Protein AF-X1B3J0-F1 (afdb_monomer_lite)

Organism: NCBI:txid412755

Sequence (155 aa):
MSISTLKAADIKGKVILSPKGKPYTEGIVLLKSLEEEYFSETALDLEGNFIYSDLKPGKYIIKMDLYELTPFEKEIEIKDKTETLELNFTISLSLLDKTLIFITKASDFMWGYWMIALLLGTGILLTYLTRLIQVRRLILSLKMVLRGALGKDKS

Structure (mmCIF, N/CA/C/O backbone):
data_AF-X1B3J0-F1
#
_entry.id   AF-X1B3J0-F1
#
loop_
_atom_site.group_PDB
_atom_site.id
_atom_site.type_symbol
_atom_site.label_atom_id
_atom_site.label_alt_id
_atom_site.label_comp_id
_atom_site.label_asym_id
_atom_site.label_entity_id
_atom_site.label_seq_id
_atom_site.pdbx_PDB_ins_code
_atom_site.Cartn_x
_atom_site.Cartn_y
_atom_site.Cartn_z
_atom_site.occupancy
_atom_site.B_iso_or_equiv
_atom_site.auth_seq_id
_atom_site.auth_comp_id
_atom_site.auth_asym_id
_atom_site.auth_atom_id
_atom_site.pdbx_PDB_model_num
ATOM 1 N N . MET A 1 1 ? -34.766 -1.354 -8.459 1.00 32.12 1 MET A N 1
ATOM 2 C CA . MET A 1 1 ? -33.864 -2.492 -8.728 1.00 32.12 1 MET A CA 1
ATOM 3 C C . MET A 1 1 ? -33.058 -2.727 -7.470 1.00 32.12 1 MET A C 1
ATOM 5 O O . MET A 1 1 ? -32.530 -1.769 -6.928 1.00 32.12 1 MET A O 1
ATOM 9 N N . SER A 1 2 ? -33.127 -3.956 -6.965 1.00 44.25 2 SER A N 1
ATOM 10 C CA . SER A 1 2 ? -32.499 -4.446 -5.733 1.00 44.25 2 SER A CA 1
ATOM 11 C C . SER A 1 2 ? -31.008 -4.756 -5.950 1.00 44.25 2 SER A C 1
ATOM 13 O O . SER A 1 2 ? -30.565 -4.744 -7.096 1.00 44.25 2 SER A O 1
ATOM 15 N N . ILE A 1 3 ? -30.335 -5.149 -4.858 1.00 33.06 3 ILE A N 1
ATOM 16 C CA . ILE A 1 3 ? -28.937 -5.586 -4.648 1.00 33.06 3 ILE A CA 1
ATOM 17 C C . ILE A 1 3 ? -28.098 -4.437 -4.044 1.00 33.06 3 ILE A C 1
ATOM 19 O O . ILE A 1 3 ? -27.968 -3.391 -4.662 1.00 33.06 3 ILE A O 1
ATOM 23 N N . SER A 1 4 ? -27.558 -4.510 -2.824 1.00 34.75 4 SER A N 1
ATOM 24 C CA . SER A 1 4 ? -27.136 -5.677 -2.037 1.00 34.75 4 SER A CA 1
ATOM 25 C C . SER A 1 4 ? -27.271 -5.418 -0.531 1.00 34.75 4 SER A C 1
ATOM 27 O O . SER A 1 4 ? -26.737 -4.463 0.022 1.00 34.75 4 SER A O 1
ATOM 29 N N . THR A 1 5 ? -27.957 -6.335 0.145 1.00 42.09 5 THR A N 1
ATOM 30 C CA . THR A 1 5 ? -27.875 -6.564 1.589 1.00 42.09 5 THR A CA 1
ATOM 31 C C . THR A 1 5 ? -26.475 -7.069 1.947 1.00 42.09 5 THR A C 1
ATOM 33 O O . THR A 1 5 ? -26.193 -8.251 1.751 1.00 42.09 5 THR A O 1
ATOM 36 N N . LEU A 1 6 ? -25.606 -6.202 2.464 1.00 33.16 6 LEU A N 1
ATOM 37 C CA . LEU A 1 6 ? -24.291 -6.591 2.977 1.00 33.16 6 LEU A CA 1
ATOM 38 C C . LEU A 1 6 ? -24.405 -6.796 4.490 1.00 33.16 6 LEU A C 1
ATOM 40 O O . LEU A 1 6 ? -24.531 -5.850 5.261 1.00 33.16 6 LEU A O 1
ATOM 44 N N . LYS A 1 7 ? -24.449 -8.065 4.906 1.00 44.12 7 LYS A N 1
ATOM 45 C CA . LYS A 1 7 ? -24.214 -8.479 6.295 1.00 44.12 7 LYS A CA 1
ATOM 46 C C . LYS A 1 7 ? -22.763 -8.924 6.403 1.00 44.12 7 LYS A C 1
ATOM 48 O O . LYS A 1 7 ? -22.473 -10.122 6.367 1.00 44.12 7 LYS A O 1
ATOM 53 N N . ALA A 1 8 ? -21.885 -7.944 6.499 1.00 51.50 8 ALA A N 1
ATOM 54 C CA . ALA A 1 8 ? -20.492 -8.132 6.833 1.00 51.50 8 ALA A CA 1
ATOM 55 C C . ALA A 1 8 ? -20.072 -7.090 7.864 1.00 51.50 8 ALA A C 1
ATOM 57 O O . ALA A 1 8 ? -20.659 -6.012 7.937 1.00 51.50 8 ALA A O 1
ATOM 58 N N . ALA A 1 9 ? -19.074 -7.434 8.673 1.00 68.62 9 ALA A N 1
ATOM 59 C CA . ALA A 1 9 ? -18.471 -6.467 9.571 1.00 68.62 9 ALA A CA 1
ATOM 60 C C . ALA A 1 9 ? -17.517 -5.594 8.748 1.00 68.62 9 ALA A C 1
ATOM 62 O O . ALA A 1 9 ? -16.489 -6.078 8.276 1.00 68.62 9 ALA A O 1
ATOM 63 N N . ASP A 1 10 ? -17.866 -4.325 8.548 1.00 81.69 10 ASP A N 1
ATOM 64 C CA . ASP A 1 10 ? -16.937 -3.367 7.957 1.00 81.69 10 ASP A CA 1
ATOM 65 C C . ASP A 1 10 ? -15.973 -2.871 9.039 1.00 81.69 10 ASP A C 1
ATOM 67 O O . ASP A 1 10 ? -16.392 -2.507 10.141 1.00 81.69 10 ASP A O 1
ATOM 71 N N . ILE A 1 11 ? -14.685 -2.793 8.722 1.00 84.00 11 ILE A N 1
ATOM 72 C CA . ILE A 1 11 ? -13.727 -2.041 9.533 1.00 84.00 11 ILE A CA 1
ATOM 73 C C . ILE A 1 11 ? -13.524 -0.695 8.864 1.00 84.00 11 ILE A C 1
ATOM 75 O O . ILE A 1 11 ? -13.135 -0.621 7.700 1.00 84.00 11 ILE A O 1
ATOM 79 N N . LYS A 1 12 ? -13.736 0.373 9.623 1.00 87.56 12 LYS A N 1
ATOM 80 C CA . LYS A 1 12 ? -13.399 1.735 9.218 1.00 87.56 12 LYS A CA 1
ATOM 81 C C . LYS A 1 12 ? -12.399 2.287 10.201 1.00 87.56 12 LYS A C 1
ATOM 83 O O . LYS A 1 12 ? -12.468 2.002 11.390 1.00 87.56 12 LYS A O 1
ATOM 88 N N . GLY A 1 13 ? -11.468 3.091 9.736 1.00 87.00 13 GLY A N 1
ATOM 89 C CA . GLY A 1 13 ? -10.492 3.652 10.645 1.00 87.00 13 GLY A CA 1
ATOM 90 C C . GLY A 1 13 ? -9.752 4.825 10.069 1.00 87.00 13 GLY A C 1
ATOM 91 O O . GLY A 1 13 ? -9.828 5.088 8.872 1.00 87.00 13 GLY A O 1
ATOM 92 N N . LYS A 1 14 ? -9.040 5.528 10.946 1.00 89.69 14 LYS A N 1
ATOM 93 C CA . LYS A 1 14 ? -8.249 6.704 10.598 1.00 89.69 14 LYS A CA 1
ATOM 94 C C . LYS A 1 14 ? -6.852 6.604 11.182 1.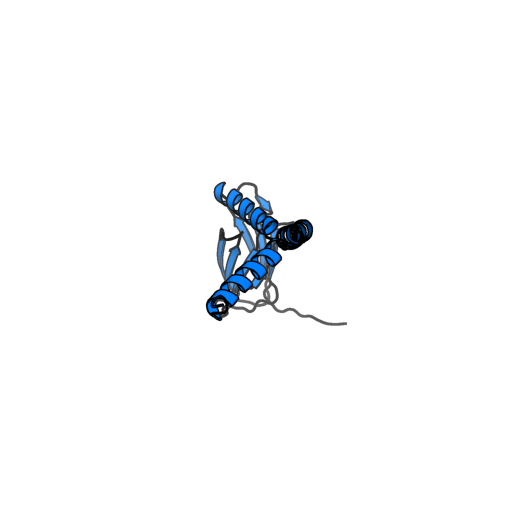00 89.69 14 LYS A C 1
ATOM 96 O O . LYS A 1 14 ? -6.685 6.310 12.366 1.00 89.69 14 LYS A O 1
ATOM 101 N N . VAL A 1 15 ? -5.849 6.900 10.365 1.00 90.31 15 VAL A N 1
ATOM 102 C CA . VAL A 1 15 ? -4.447 6.971 10.776 1.00 90.31 15 VAL A CA 1
ATOM 103 C C . VAL A 1 15 ? -4.056 8.426 10.998 1.00 90.31 15 VAL A C 1
ATOM 105 O O . VAL A 1 15 ? -4.221 9.292 10.136 1.00 90.31 15 VAL A O 1
ATOM 108 N N . ILE A 1 16 ? -3.527 8.701 12.186 1.00 90.81 16 ILE A N 1
ATOM 109 C CA . ILE A 1 16 ? -3.176 10.042 12.640 1.00 90.81 16 ILE A CA 1
ATOM 110 C C . ILE A 1 16 ? -1.716 10.060 13.096 1.00 90.81 16 ILE A C 1
ATOM 112 O O . ILE A 1 16 ? -1.240 9.149 13.768 1.00 90.81 16 ILE A O 1
ATOM 116 N N . LEU A 1 17 ? -0.994 11.126 12.766 1.00 88.62 17 LEU A N 1
ATOM 117 C CA . LEU A 1 17 ? 0.389 11.321 13.175 1.00 88.62 17 LEU A CA 1
ATOM 118 C C . LEU A 1 17 ? 0.488 12.056 14.523 1.00 88.62 17 LEU A C 1
ATOM 120 O O . LEU A 1 17 ? 0.080 13.216 14.656 1.00 88.62 17 LEU A O 1
ATOM 124 N N . SER A 1 18 ? 1.109 11.414 15.512 1.00 82.62 18 SER A N 1
ATOM 125 C CA . SER A 1 18 ? 1.500 12.038 16.781 1.00 82.62 18 SER A CA 1
ATOM 126 C C . SER A 1 18 ? 2.762 12.896 16.615 1.00 82.62 18 SER A C 1
ATOM 128 O O . SER A 1 18 ? 3.640 12.550 15.818 1.00 82.62 18 SER A O 1
ATOM 130 N N . PRO A 1 19 ? 2.900 14.027 17.337 1.00 78.00 19 PRO A N 1
ATOM 131 C CA . PRO A 1 19 ? 1.957 14.617 18.303 1.00 78.00 19 PRO A CA 1
ATOM 132 C C . PRO A 1 19 ? 0.957 15.603 17.681 1.00 78.00 19 PRO A C 1
ATOM 134 O O . PRO A 1 19 ? 0.137 16.183 18.381 1.00 78.00 19 PRO A O 1
ATOM 137 N N . LYS A 1 20 ? 1.038 15.855 16.370 1.00 73.56 20 LYS A N 1
ATOM 138 C CA . LYS A 1 20 ? 0.316 16.963 15.724 1.00 73.56 20 LYS A CA 1
ATOM 139 C C . LYS A 1 20 ? -1.144 16.649 15.385 1.00 73.56 20 LYS A C 1
ATOM 141 O O . LYS A 1 20 ? -1.825 17.541 14.888 1.00 73.56 20 LYS A O 1
ATOM 146 N N . GLY A 1 21 ? -1.601 15.413 15.593 1.00 81.00 21 GLY A N 1
ATOM 147 C CA . GLY A 1 21 ? -2.977 15.004 15.305 1.00 81.00 21 GLY A CA 1
ATOM 148 C C . GLY A 1 21 ? -3.342 15.099 13.819 1.00 81.00 21 GLY A C 1
ATOM 149 O O . GLY A 1 21 ? -4.519 15.151 13.478 1.00 81.00 21 GLY A O 1
ATOM 150 N N . LYS A 1 22 ? -2.347 15.180 12.926 1.00 86.50 22 LYS A N 1
ATOM 151 C CA . LYS A 1 22 ? -2.587 15.360 11.491 1.00 86.50 22 LYS A CA 1
ATOM 152 C C . LYS A 1 22 ? -2.932 14.018 10.847 1.00 86.50 22 LYS A C 1
ATOM 154 O O . LYS A 1 22 ? -2.247 13.048 11.169 1.00 86.50 22 LYS A O 1
ATOM 159 N N . PRO A 1 23 ? -3.909 13.964 9.927 1.00 87.44 23 PRO A N 1
ATOM 160 C CA . PRO A 1 23 ? -4.113 12.799 9.080 1.00 87.44 23 PRO A CA 1
ATOM 161 C C . PRO A 1 23 ? -2.815 12.351 8.422 1.00 87.44 23 PRO A C 1
ATOM 163 O O . PRO A 1 23 ? -2.032 13.188 7.961 1.00 87.44 23 PRO A O 1
ATOM 166 N N . TYR A 1 24 ? -2.586 11.045 8.403 1.00 88.00 24 TYR A N 1
ATOM 167 C CA . TYR A 1 24 ? -1.476 10.453 7.679 1.00 88.00 24 TYR A CA 1
ATOM 168 C C . TYR A 1 24 ? -2.010 9.731 6.449 1.00 88.00 24 TYR A C 1
ATOM 170 O O . TYR A 1 24 ? -2.973 8.987 6.564 1.00 88.00 24 TYR A O 1
ATOM 178 N N . THR A 1 25 ? -1.408 9.971 5.288 1.00 88.19 25 THR A N 1
ATOM 179 C CA . THR A 1 25 ? -1.958 9.564 3.982 1.00 88.19 25 THR A CA 1
ATOM 180 C C . THR A 1 25 ? -0.991 8.708 3.168 1.00 88.19 25 THR A C 1
ATOM 182 O O . THR A 1 25 ? -1.241 8.441 2.000 1.00 88.19 25 THR A O 1
ATOM 185 N N . GLU A 1 26 ? 0.158 8.346 3.734 1.00 87.19 26 GLU A N 1
ATOM 186 C CA . GLU A 1 26 ? 1.178 7.567 3.031 1.00 87.19 26 GLU A CA 1
ATOM 187 C C . GLU A 1 26 ? 1.152 6.112 3.518 1.00 87.19 26 GLU A C 1
ATOM 189 O O . GLU A 1 26 ? 0.816 5.835 4.670 1.00 87.19 26 GLU A O 1
ATOM 194 N N . GLY A 1 27 ? 1.543 5.190 2.640 1.00 86.31 27 GLY A N 1
ATOM 195 C CA . GLY A 1 27 ? 1.617 3.760 2.935 1.00 86.31 27 GLY A CA 1
ATOM 196 C C . GLY A 1 27 ? 0.295 3.014 2.789 1.00 86.31 27 GLY A C 1
ATOM 197 O O . GLY A 1 27 ? -0.685 3.522 2.239 1.00 86.31 27 GLY A O 1
ATOM 198 N N . ILE A 1 28 ? 0.305 1.773 3.266 1.00 90.94 28 ILE A N 1
ATOM 199 C CA . ILE A 1 28 ? -0.790 0.818 3.122 1.00 90.94 28 ILE A CA 1
ATOM 200 C C . ILE A 1 28 ? -1.133 0.218 4.481 1.00 90.94 28 ILE A C 1
ATOM 202 O O . ILE A 1 28 ? -0.273 -0.033 5.326 1.00 90.94 28 ILE A O 1
ATOM 206 N N . VAL A 1 29 ? -2.417 -0.012 4.708 1.00 91.38 29 VAL A N 1
ATOM 207 C CA . VAL A 1 29 ? -2.880 -0.826 5.826 1.00 91.38 29 VAL A CA 1
ATOM 208 C C . VAL A 1 29 ? -3.026 -2.242 5.298 1.00 91.38 29 VAL A C 1
ATOM 210 O O . VAL A 1 29 ? -3.580 -2.445 4.222 1.00 91.38 29 VAL A O 1
ATOM 213 N N . LEU A 1 30 ? -2.539 -3.213 6.058 1.00 92.31 30 LEU A N 1
ATOM 214 C CA . LEU A 1 30 ? -2.565 -4.630 5.735 1.00 92.31 30 LEU A CA 1
ATOM 215 C C . LEU A 1 30 ? -3.413 -5.357 6.775 1.00 92.31 30 LEU A C 1
ATOM 217 O O . LEU A 1 30 ? -3.216 -5.190 7.980 1.00 92.31 30 LEU A O 1
ATOM 221 N N . LEU A 1 31 ? -4.336 -6.188 6.312 1.00 91.31 31 LEU A N 1
ATOM 222 C CA . LEU A 1 31 ? -5.209 -7.001 7.145 1.00 91.31 31 LEU A CA 1
ATOM 223 C C . LEU A 1 31 ? -5.036 -8.470 6.772 1.00 91.31 31 LEU A C 1
ATOM 225 O O . LEU A 1 31 ? -5.208 -8.844 5.616 1.00 91.31 31 LEU A O 1
ATOM 229 N N . LYS A 1 32 ? -4.731 -9.318 7.749 1.00 91.44 32 LYS A N 1
ATOM 230 C CA . LYS A 1 32 ? -4.624 -10.767 7.559 1.00 91.44 32 LYS A CA 1
ATOM 231 C C . LYS A 1 32 ? -5.549 -11.497 8.510 1.00 91.44 32 LYS A C 1
ATOM 233 O O . LYS A 1 32 ? -5.511 -11.248 9.710 1.00 91.44 32 LYS A O 1
ATOM 238 N N . SER A 1 33 ? -6.360 -12.407 7.979 1.00 88.56 33 SER A N 1
ATOM 239 C CA . SER A 1 33 ? -7.078 -13.376 8.810 1.00 88.56 33 SER A CA 1
ATOM 240 C C . SER A 1 33 ? -6.081 -14.378 9.388 1.00 88.56 33 SER A C 1
ATOM 242 O O . SER A 1 33 ? -5.179 -14.816 8.683 1.00 88.56 33 SER A O 1
ATOM 244 N N . LEU A 1 34 ? -6.245 -14.783 10.646 1.00 84.38 34 LEU A N 1
ATOM 245 C CA . LEU A 1 34 ? -5.425 -15.846 11.244 1.00 84.38 34 LEU A CA 1
ATOM 246 C C . LEU A 1 34 ? -5.624 -17.211 10.566 1.00 84.38 34 LEU A C 1
ATOM 248 O O . LEU A 1 34 ? -4.772 -18.085 10.690 1.00 84.38 34 LEU A O 1
ATOM 252 N N . GLU A 1 35 ? -6.733 -17.384 9.848 1.00 80.81 35 GLU A N 1
ATOM 253 C CA . GLU A 1 35 ? -7.055 -18.605 9.104 1.00 80.81 35 GLU A CA 1
ATOM 254 C C . GLU A 1 35 ? -6.531 -18.586 7.658 1.00 80.81 35 GLU A C 1
ATOM 256 O O . GLU A 1 35 ? -6.418 -19.640 7.036 1.00 80.81 35 GLU A O 1
ATOM 261 N N . GLU A 1 36 ? -6.212 -17.408 7.113 1.00 80.38 36 GLU A N 1
ATOM 262 C CA . GLU A 1 36 ? -5.767 -17.242 5.726 1.00 80.38 36 GLU A CA 1
ATOM 263 C C . GLU A 1 36 ? -4.280 -16.878 5.663 1.00 80.38 36 GLU A C 1
ATOM 265 O O . GLU A 1 36 ? -3.707 -16.287 6.578 1.00 80.38 36 GLU A O 1
ATOM 270 N N . GLU A 1 37 ? -3.618 -17.225 4.561 1.00 80.31 37 GLU A N 1
ATOM 271 C CA . GLU A 1 37 ? -2.189 -16.938 4.411 1.00 80.31 37 GLU A CA 1
ATOM 272 C C . GLU A 1 37 ? -1.924 -15.507 3.915 1.00 80.31 37 GLU A C 1
ATOM 274 O O . GLU A 1 37 ? -0.918 -14.899 4.300 1.00 80.31 37 GLU A O 1
ATOM 279 N N . TYR A 1 38 ? -2.855 -14.954 3.130 1.00 82.56 38 TYR A N 1
ATOM 280 C CA . TYR A 1 38 ? -2.704 -13.700 2.393 1.00 82.56 38 TYR A CA 1
ATOM 281 C C . TYR A 1 38 ? -3.105 -12.460 3.201 1.00 82.56 38 TYR A C 1
ATOM 283 O O . TYR A 1 38 ? -4.014 -12.491 4.031 1.00 82.56 38 TYR A O 1
ATOM 291 N N . PHE A 1 39 ? -2.426 -11.347 2.916 1.00 84.69 39 PHE A N 1
ATOM 292 C CA . PHE A 1 39 ? -2.811 -10.025 3.398 1.00 84.69 39 PHE A CA 1
ATOM 293 C C . PHE A 1 39 ? -3.741 -9.367 2.376 1.00 84.69 39 PHE A C 1
ATOM 295 O O . PHE A 1 39 ? -3.458 -9.354 1.181 1.00 84.69 39 PHE A O 1
ATOM 302 N N . SER A 1 40 ? -4.846 -8.814 2.861 1.00 87.38 40 SER A N 1
ATOM 303 C CA . SER A 1 40 ? -5.620 -7.812 2.138 1.00 87.38 40 SER A CA 1
ATOM 304 C C . SER A 1 40 ? -4.971 -6.455 2.363 1.00 87.38 40 SER A C 1
ATOM 306 O O . SER A 1 40 ? -4.645 -6.116 3.500 1.00 87.38 40 SER A O 1
ATOM 308 N N . GLU A 1 41 ? -4.788 -5.687 1.298 1.00 91.12 41 GLU A N 1
ATOM 309 C CA . GLU A 1 41 ? -4.133 -4.382 1.353 1.00 91.12 41 GLU A CA 1
ATOM 310 C C . GLU A 1 41 ? -5.140 -3.286 1.019 1.00 91.12 41 GLU A C 1
ATOM 312 O O . GLU A 1 41 ? -5.942 -3.425 0.095 1.00 91.12 41 GLU A O 1
ATOM 317 N N . THR A 1 42 ? -5.084 -2.177 1.750 1.00 90.81 42 THR A N 1
ATOM 318 C CA . THR A 1 42 ? -5.829 -0.965 1.410 1.00 90.81 42 THR A CA 1
ATOM 319 C C . THR A 1 42 ? -4.937 0.256 1.553 1.00 90.81 42 THR A C 1
ATOM 321 O O . THR A 1 42 ? -4.221 0.418 2.544 1.00 90.81 42 THR A O 1
ATOM 324 N N . ALA A 1 43 ? -5.003 1.145 0.566 1.00 88.94 43 ALA A N 1
ATOM 325 C CA . ALA A 1 43 ? -4.388 2.460 0.660 1.00 88.94 43 ALA A CA 1
ATOM 326 C C . ALA A 1 43 ? -5.229 3.381 1.554 1.00 88.94 43 ALA A C 1
ATOM 328 O O . ALA A 1 43 ? -6.432 3.170 1.738 1.00 88.94 43 ALA A O 1
ATOM 329 N N . LEU A 1 44 ? -4.576 4.407 2.093 1.00 91.00 44 LEU A N 1
ATOM 330 C CA . LEU A 1 44 ? -5.232 5.479 2.831 1.00 91.00 44 LEU A CA 1
ATOM 331 C C . LEU A 1 44 ? -5.772 6.540 1.870 1.00 91.00 44 LEU A C 1
ATOM 333 O O . LEU A 1 44 ? -5.153 6.844 0.848 1.00 91.00 44 LEU A O 1
ATOM 337 N N . ASP A 1 45 ? -6.918 7.122 2.211 1.00 90.00 45 ASP A N 1
ATOM 338 C CA . ASP A 1 45 ? -7.458 8.269 1.485 1.00 90.00 45 ASP A CA 1
ATOM 339 C C . ASP A 1 45 ? -6.730 9.586 1.848 1.00 90.00 45 ASP A C 1
ATOM 341 O O . ASP A 1 45 ? -5.809 9.630 2.670 1.00 90.00 45 ASP A O 1
ATOM 345 N N . LEU A 1 46 ? -7.156 10.697 1.235 1.00 87.69 46 LEU A N 1
ATOM 346 C CA . LEU A 1 46 ? -6.598 12.039 1.475 1.00 87.69 46 LEU A CA 1
ATOM 347 C C . LEU A 1 46 ? -6.794 12.544 2.915 1.00 87.69 46 LEU A C 1
ATOM 349 O O . LEU A 1 46 ? -6.133 13.489 3.345 1.00 87.69 46 LEU A O 1
ATOM 353 N N . GLU A 1 47 ? -7.706 11.930 3.656 1.00 86.94 47 GLU A N 1
ATOM 354 C CA . GLU A 1 47 ? -8.015 12.227 5.046 1.00 86.94 47 GLU A CA 1
ATOM 355 C C . GLU A 1 47 ? -7.423 11.183 6.006 1.00 86.94 47 GLU A C 1
ATOM 357 O O . GLU A 1 47 ? -7.687 11.245 7.212 1.00 86.94 47 GLU A O 1
ATOM 362 N N . GLY A 1 48 ? -6.605 10.256 5.500 1.00 87.00 48 GLY A N 1
ATOM 363 C CA . GLY A 1 48 ? -5.974 9.187 6.263 1.00 87.00 48 GLY A CA 1
ATOM 364 C C . GLY A 1 48 ? -6.939 8.106 6.737 1.00 87.00 48 GLY A C 1
ATOM 365 O O . GLY A 1 48 ? -6.643 7.429 7.721 1.00 87.00 48 GLY A O 1
ATOM 366 N N . ASN A 1 49 ? -8.101 7.966 6.104 1.00 91.00 49 ASN A N 1
ATOM 367 C CA . ASN A 1 49 ? -9.055 6.915 6.420 1.00 91.00 49 ASN A CA 1
ATOM 368 C C . ASN A 1 49 ? -8.796 5.659 5.570 1.00 91.00 49 ASN A C 1
ATOM 370 O O . ASN A 1 49 ? -8.322 5.738 4.436 1.00 91.00 49 ASN A O 1
ATOM 374 N N . PHE A 1 50 ? -9.137 4.498 6.125 1.00 90.31 50 PHE A N 1
ATOM 375 C CA . PHE A 1 50 ? -9.130 3.205 5.442 1.00 90.31 50 PHE A CA 1
ATOM 376 C C . PHE A 1 50 ? -10.436 2.456 5.708 1.00 90.31 50 PHE A C 1
ATOM 378 O O . PHE A 1 50 ? -11.078 2.651 6.746 1.00 90.31 50 PHE A O 1
ATOM 385 N N . ILE A 1 51 ? -10.826 1.595 4.766 1.00 89.06 51 ILE A N 1
ATOM 386 C CA . ILE A 1 51 ? -12.057 0.810 4.853 1.00 89.06 51 ILE A CA 1
ATOM 387 C C . ILE A 1 51 ? -11.775 -0.616 4.385 1.00 89.06 51 ILE A C 1
ATOM 389 O O . ILE A 1 51 ? -11.262 -0.823 3.289 1.00 89.06 51 ILE A O 1
ATOM 393 N N . TYR A 1 52 ? -12.163 -1.587 5.205 1.00 88.31 52 TYR A N 1
ATOM 394 C CA . TYR A 1 52 ? -12.316 -2.978 4.807 1.00 88.31 52 TYR A CA 1
ATOM 395 C C . TYR A 1 52 ? -13.786 -3.350 4.880 1.00 88.31 52 TYR A C 1
ATOM 397 O O . TYR A 1 52 ? -14.425 -3.129 5.908 1.00 88.31 52 TYR A O 1
ATOM 405 N N . SER A 1 53 ? -14.293 -3.943 3.809 1.00 85.25 53 SER A N 1
ATOM 406 C CA . SER A 1 53 ? -15.669 -4.421 3.724 1.00 85.25 53 SER A CA 1
ATOM 407 C C . SER A 1 53 ? -15.708 -5.921 3.503 1.00 85.25 53 SER A C 1
ATOM 409 O O . SER A 1 53 ? -14.708 -6.533 3.130 1.00 85.25 53 SER A O 1
ATOM 411 N N . ASP A 1 54 ? -16.873 -6.514 3.742 1.00 82.31 54 ASP A N 1
ATOM 412 C CA . ASP A 1 54 ? -17.113 -7.931 3.463 1.00 82.31 54 ASP A CA 1
ATOM 413 C C . ASP A 1 54 ? -16.259 -8.913 4.283 1.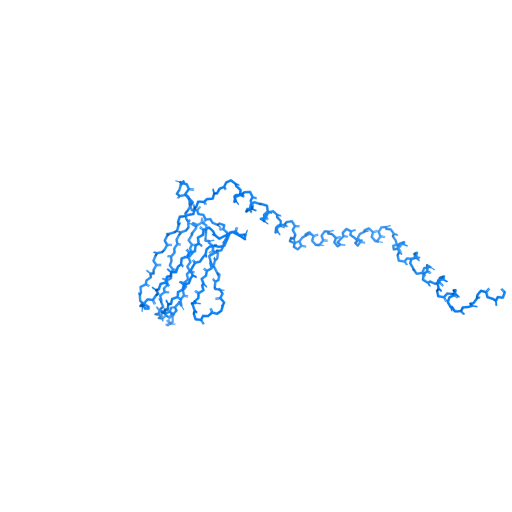00 82.31 54 ASP A C 1
ATOM 415 O O . ASP A 1 54 ? -16.032 -10.058 3.884 1.00 82.31 54 ASP A O 1
ATOM 419 N N . LEU A 1 55 ? -15.846 -8.501 5.490 1.00 83.94 55 LEU A N 1
ATOM 420 C CA . LEU A 1 55 ? -15.081 -9.355 6.395 1.00 83.94 55 LEU A CA 1
ATOM 421 C C . LEU A 1 55 ? -15.965 -10.405 7.074 1.00 83.94 55 LEU A C 1
ATOM 423 O O . LEU A 1 55 ? -17.078 -10.144 7.553 1.00 83.94 55 LEU A O 1
ATOM 427 N N . LYS A 1 56 ? -15.429 -11.623 7.148 1.00 84.25 56 LYS A N 1
ATOM 428 C CA . LYS A 1 56 ? -16.020 -12.717 7.917 1.00 84.25 56 LYS A CA 1
ATOM 429 C C . LYS A 1 56 ? -15.692 -12.520 9.408 1.00 84.25 56 LYS A C 1
ATOM 431 O O . LYS A 1 56 ? -14.671 -11.936 9.742 1.00 84.25 56 LYS A O 1
ATOM 436 N N . PRO A 1 57 ? -16.533 -13.000 10.333 1.00 83.94 57 PRO A N 1
ATOM 437 C CA . PRO A 1 57 ? -16.164 -13.101 11.737 1.00 83.94 57 PRO A CA 1
ATOM 438 C C . PRO A 1 57 ? -14.963 -14.019 11.892 1.00 83.94 57 PRO A C 1
ATOM 440 O O . PRO A 1 57 ? -14.880 -15.047 11.221 1.00 83.94 57 PRO A O 1
ATOM 443 N N . GLY A 1 58 ? -14.058 -13.644 12.779 1.00 83.88 58 GLY A N 1
ATOM 444 C CA . GLY A 1 58 ? -12.782 -14.312 12.951 1.00 83.88 58 GLY A CA 1
ATOM 445 C C . GLY A 1 58 ? -11.768 -13.400 13.619 1.00 83.88 58 GLY A C 1
ATOM 446 O O . GLY A 1 58 ? -12.052 -12.247 13.955 1.00 83.88 58 GLY A O 1
ATOM 447 N N . LYS A 1 59 ? -10.566 -13.928 13.824 1.00 87.19 59 LYS A N 1
ATOM 448 C CA . LYS A 1 59 ? -9.446 -13.160 14.361 1.00 87.19 59 LYS A CA 1
ATOM 449 C C . LYS A 1 59 ? -8.567 -12.677 13.218 1.00 87.19 59 LYS A C 1
ATOM 451 O O . LYS A 1 59 ? -8.214 -13.449 12.330 1.00 87.19 59 LYS A O 1
ATOM 456 N N . TYR A 1 60 ? -8.198 -11.410 13.273 1.00 88.50 60 TYR A N 1
ATOM 457 C CA . TYR A 1 60 ? -7.413 -10.734 12.259 1.00 88.50 60 TYR A CA 1
ATOM 458 C C . TYR A 1 60 ? -6.223 -10.026 12.891 1.00 88.50 60 TYR A C 1
ATOM 460 O O . TYR A 1 60 ? -6.283 -9.565 14.027 1.00 88.50 60 TYR A O 1
ATOM 468 N N . ILE A 1 61 ? -5.156 -9.892 12.119 1.00 90.00 61 ILE A N 1
ATOM 469 C CA . ILE A 1 61 ? -4.009 -9.049 12.425 1.00 90.00 61 ILE A CA 1
ATOM 470 C C . ILE A 1 61 ? -4.071 -7.867 11.470 1.00 90.00 61 ILE A C 1
ATOM 472 O O . ILE A 1 61 ? -4.034 -8.046 10.251 1.00 90.00 61 ILE A O 1
ATOM 476 N N . ILE A 1 62 ? -4.190 -6.665 12.025 1.00 90.00 62 ILE A N 1
ATOM 477 C CA . ILE A 1 62 ? -4.089 -5.417 11.279 1.00 90.00 62 ILE A CA 1
ATOM 478 C C . ILE A 1 62 ? -2.717 -4.809 11.539 1.00 90.00 62 ILE A C 1
ATOM 480 O O . ILE A 1 62 ? -2.308 -4.626 12.685 1.00 90.00 62 ILE A O 1
ATOM 484 N N . LYS A 1 63 ? -1.996 -4.494 10.470 1.00 91.88 63 LYS A N 1
ATOM 485 C CA . LYS A 1 63 ? -0.696 -3.834 10.537 1.00 91.88 63 LYS A CA 1
ATOM 486 C C . LYS A 1 63 ? -0.638 -2.708 9.524 1.00 91.88 63 LYS A C 1
ATOM 488 O O . LYS A 1 63 ? -1.319 -2.747 8.504 1.00 91.88 63 LYS A O 1
ATOM 493 N N . MET A 1 64 ? 0.163 -1.698 9.808 1.00 90.00 64 MET A N 1
ATOM 494 C CA . MET A 1 64 ? 0.457 -0.658 8.836 1.00 90.00 64 MET A CA 1
ATOM 495 C C . MET A 1 64 ? 1.830 -0.912 8.235 1.00 90.00 64 MET A C 1
ATOM 497 O O . MET A 1 64 ? 2.763 -1.178 8.983 1.00 90.00 64 MET A O 1
ATOM 501 N N . ASP A 1 65 ? 1.942 -0.813 6.917 1.00 90.12 65 ASP A N 1
ATOM 502 C CA . ASP A 1 65 ? 3.212 -0.839 6.204 1.00 90.12 65 ASP A CA 1
ATOM 503 C C . ASP A 1 65 ? 3.488 0.538 5.585 1.00 90.12 65 ASP A C 1
ATOM 505 O O . ASP A 1 65 ? 2.677 1.118 4.857 1.00 90.12 65 ASP A O 1
ATOM 509 N N . LEU A 1 66 ? 4.644 1.083 5.950 1.00 88.81 66 LEU A N 1
ATOM 510 C CA . LEU A 1 66 ? 5.160 2.391 5.580 1.00 88.81 66 LEU A CA 1
ATOM 511 C C . LEU A 1 66 ? 6.502 2.237 4.869 1.00 88.81 66 LEU A C 1
ATOM 513 O O . LEU A 1 66 ? 7.516 2.730 5.361 1.00 88.81 66 LEU A O 1
ATOM 517 N N . TYR A 1 67 ? 6.504 1.583 3.709 1.00 85.06 67 TYR A N 1
ATOM 518 C CA . TYR A 1 67 ? 7.717 1.345 2.926 1.00 85.06 67 TYR A CA 1
ATOM 519 C C . TYR A 1 67 ? 8.782 0.597 3.745 1.00 85.06 67 TYR A C 1
ATOM 521 O O . TYR A 1 67 ? 9.825 1.161 4.070 1.00 85.06 67 TYR A O 1
ATOM 529 N N . GLU A 1 68 ? 8.500 -0.663 4.087 1.00 83.31 68 GLU A N 1
ATOM 530 C CA . GLU A 1 68 ? 9.372 -1.547 4.887 1.00 83.31 68 GLU A CA 1
ATOM 531 C C . GLU A 1 68 ? 9.394 -1.231 6.393 1.00 83.31 68 GLU A C 1
ATOM 533 O O . GLU A 1 68 ? 10.129 -1.857 7.161 1.00 83.31 68 GLU A O 1
ATOM 538 N N . LEU A 1 69 ? 8.554 -0.298 6.846 1.00 86.44 69 LEU A N 1
ATOM 539 C CA . LEU A 1 69 ? 8.372 0.022 8.259 1.00 86.44 69 LEU A CA 1
ATOM 540 C C . LEU A 1 69 ? 6.987 -0.396 8.742 1.00 86.44 69 LEU A C 1
ATOM 542 O O . LEU A 1 69 ? 5.977 -0.018 8.155 1.00 86.44 69 LEU A O 1
ATOM 546 N N . THR A 1 70 ? 6.937 -1.085 9.881 1.00 87.94 70 THR A N 1
ATOM 547 C CA . THR A 1 70 ? 5.686 -1.485 10.539 1.00 87.94 70 THR A CA 1
ATOM 548 C C . THR A 1 70 ? 5.486 -0.720 11.850 1.00 87.94 70 THR A C 1
ATOM 550 O O . THR A 1 70 ? 5.734 -1.263 12.928 1.00 87.94 70 THR A O 1
ATOM 553 N N . PRO A 1 71 ? 5.060 0.559 11.810 1.00 84.94 71 PRO A N 1
ATOM 554 C CA . PRO A 1 71 ? 4.913 1.385 13.015 1.00 84.94 71 PRO A CA 1
ATOM 555 C C . PRO A 1 71 ? 3.783 0.914 13.939 1.00 84.94 71 PRO A C 1
ATOM 557 O O . PRO A 1 71 ? 3.679 1.379 15.074 1.00 84.94 71 PRO A O 1
ATOM 560 N N . PHE A 1 72 ? 2.890 0.061 13.436 1.00 86.19 72 PHE A N 1
ATOM 561 C CA . PHE A 1 72 ? 1.706 -0.387 14.143 1.00 86.19 72 PHE A CA 1
ATOM 562 C C . PHE A 1 72 ? 1.317 -1.797 13.703 1.00 86.19 72 PHE A C 1
ATOM 564 O O . PHE A 1 72 ? 1.215 -2.070 12.507 1.00 86.19 72 PHE A O 1
ATOM 571 N N . GLU A 1 73 ? 1.040 -2.652 14.682 1.00 89.44 73 GLU A N 1
ATOM 572 C CA . GLU A 1 73 ? 0.489 -3.991 14.508 1.00 89.44 73 GLU A CA 1
ATOM 573 C C . GLU A 1 73 ? -0.427 -4.305 15.693 1.00 89.44 73 GLU A C 1
ATOM 575 O O . GLU A 1 73 ? -0.098 -4.005 16.845 1.00 89.44 73 GLU A O 1
ATOM 580 N N . LYS A 1 74 ? -1.606 -4.862 15.416 1.00 86.38 74 LYS A N 1
ATOM 581 C CA . LYS A 1 74 ? -2.591 -5.211 16.436 1.00 86.38 74 LYS A CA 1
ATOM 582 C C . LYS A 1 74 ? -3.455 -6.384 15.996 1.00 86.38 74 LYS A C 1
ATOM 584 O O . LYS A 1 74 ? -3.927 -6.434 14.864 1.00 86.38 74 LYS A O 1
ATOM 589 N N . GLU A 1 75 ? -3.739 -7.279 16.932 1.00 86.62 75 GLU A N 1
ATOM 590 C CA . GLU A 1 75 ? -4.752 -8.316 16.752 1.00 86.62 75 GLU A CA 1
ATOM 591 C C . GLU A 1 75 ? -6.147 -7.774 17.088 1.00 86.62 75 GLU A C 1
ATOM 593 O O . GLU A 1 75 ? -6.353 -7.089 18.096 1.00 86.62 75 GLU A O 1
ATOM 598 N N . ILE A 1 76 ? -7.116 -8.082 16.234 1.00 84.38 76 ILE A N 1
ATOM 599 C CA . ILE A 1 76 ? -8.525 -7.729 16.386 1.00 84.38 76 ILE A CA 1
ATOM 600 C C . ILE A 1 76 ? -9.376 -8.984 16.210 1.00 84.38 76 ILE A C 1
ATOM 602 O O . ILE A 1 76 ? -9.069 -9.862 15.410 1.00 84.38 76 ILE A O 1
ATOM 606 N N . GLU A 1 77 ? -10.465 -9.082 16.960 1.00 81.56 77 GLU A N 1
ATOM 607 C CA . GLU A 1 77 ? -11.399 -10.202 16.870 1.00 81.56 77 GLU A CA 1
ATOM 608 C C . GLU A 1 77 ? -12.773 -9.666 16.479 1.00 81.56 77 GLU A C 1
ATOM 610 O O . GLU A 1 77 ? -13.355 -8.843 17.186 1.00 81.56 77 GLU A O 1
ATOM 615 N N . ILE A 1 78 ? -13.284 -10.132 15.343 1.00 79.31 78 ILE A N 1
ATOM 616 C CA . ILE A 1 78 ? -14.602 -9.788 14.822 1.00 79.31 78 ILE A CA 1
ATOM 617 C C . ILE A 1 78 ? -15.565 -10.893 15.251 1.00 79.31 78 ILE A C 1
ATOM 619 O O . ILE A 1 78 ? -15.487 -12.012 14.743 1.00 79.31 78 ILE A O 1
ATOM 623 N N . LYS A 1 79 ? -16.461 -10.589 16.196 1.00 70.50 79 LYS A N 1
ATOM 624 C CA . LYS A 1 79 ? -17.408 -11.568 16.760 1.00 70.50 79 LYS A CA 1
ATOM 625 C C . LYS A 1 79 ? -18.763 -11.583 16.046 1.00 70.50 79 LYS A C 1
ATOM 627 O O . LYS A 1 79 ? -19.289 -12.667 15.819 1.00 70.50 79 LYS A O 1
ATOM 632 N N . ASP A 1 80 ? -19.273 -10.426 15.610 1.00 64.69 80 ASP A N 1
ATOM 633 C CA . ASP A 1 80 ? -20.613 -10.293 15.017 1.00 64.69 80 ASP A CA 1
ATOM 634 C C . ASP A 1 80 ? -20.614 -9.530 13.677 1.00 64.69 80 ASP A C 1
ATOM 636 O O . ASP A 1 80 ? -19.949 -8.512 13.514 1.00 64.69 80 ASP A O 1
ATOM 640 N N . LYS A 1 81 ? -21.392 -10.026 12.698 1.00 62.22 81 LYS A N 1
ATOM 641 C CA . LYS A 1 81 ? -21.441 -9.560 11.285 1.00 62.22 81 LYS A CA 1
ATOM 642 C C . LYS A 1 81 ? -22.225 -8.257 11.049 1.00 62.22 81 LYS A C 1
ATOM 644 O O . LYS A 1 81 ? -22.562 -7.963 9.903 1.00 62.22 81 LYS A O 1
ATOM 649 N N . THR A 1 82 ? -22.622 -7.548 12.101 1.00 57.75 82 THR A N 1
ATOM 650 C CA . THR A 1 82 ? -23.619 -6.463 12.014 1.00 57.75 82 THR A CA 1
ATOM 651 C C . THR A 1 82 ? -23.120 -5.094 12.445 1.00 57.75 82 THR A C 1
ATOM 653 O O . THR A 1 82 ? -23.807 -4.116 12.167 1.00 57.75 82 THR A O 1
ATOM 656 N N . GLU A 1 83 ? -21.953 -4.996 13.081 1.00 65.94 83 GLU A N 1
ATOM 657 C CA . GLU A 1 83 ? -21.426 -3.719 13.565 1.00 65.94 83 GLU A CA 1
ATOM 658 C C . GLU A 1 83 ? -20.179 -3.302 12.789 1.00 65.94 83 GLU A C 1
ATOM 660 O O . GLU A 1 83 ? -19.298 -4.115 12.504 1.00 65.94 83 GLU A O 1
ATOM 665 N N . THR A 1 84 ? -20.118 -2.015 12.443 1.00 67.88 84 THR A N 1
ATOM 666 C CA . THR A 1 84 ? -18.927 -1.406 11.857 1.00 67.88 84 THR A CA 1
ATOM 667 C C . THR A 1 84 ? -17.924 -1.115 12.967 1.00 67.88 84 THR A C 1
ATOM 669 O O . THR A 1 84 ? -18.230 -0.352 13.885 1.00 67.88 84 THR A O 1
ATOM 672 N N . LEU A 1 85 ? -16.729 -1.693 12.892 1.00 77.44 85 LEU A N 1
ATOM 673 C CA . LEU A 1 85 ? -15.665 -1.441 13.862 1.00 77.44 85 LEU A CA 1
ATOM 674 C C . LEU A 1 85 ? -14.886 -0.187 13.467 1.00 77.44 85 LEU A C 1
ATOM 676 O O . LEU A 1 85 ? -14.219 -0.174 12.433 1.00 77.44 85 LEU A O 1
ATOM 680 N N . GLU A 1 86 ? -14.949 0.849 14.307 1.00 79.00 86 GLU A N 1
ATOM 681 C CA . GLU A 1 86 ? -14.151 2.067 14.153 1.00 79.00 86 GLU A CA 1
ATOM 682 C C . GLU A 1 86 ? -12.786 1.925 14.848 1.00 79.00 86 GLU A C 1
ATOM 684 O O . GLU A 1 86 ? -12.697 1.788 16.070 1.00 79.00 86 GLU A O 1
ATOM 689 N N . LEU A 1 87 ? -11.701 1.959 14.071 1.00 82.00 87 LEU A N 1
ATOM 690 C CA . LEU A 1 87 ? -10.328 1.777 14.539 1.00 82.00 87 LEU A CA 1
ATOM 691 C C . LEU A 1 87 ? -9.459 2.988 14.189 1.00 82.00 87 LEU A C 1
ATOM 693 O O . LEU A 1 87 ? -8.957 3.123 13.077 1.00 82.00 87 LEU A O 1
ATOM 697 N N . ASN A 1 88 ? -9.226 3.859 15.167 1.00 84.19 88 ASN A N 1
ATOM 698 C CA . ASN A 1 88 ? -8.326 4.996 14.995 1.00 84.19 88 ASN A CA 1
ATOM 699 C C . ASN A 1 88 ? -6.933 4.661 15.533 1.00 84.19 88 ASN A C 1
ATOM 701 O O . ASN A 1 88 ? -6.783 4.262 16.690 1.00 84.19 88 ASN A O 1
ATOM 705 N N . PHE A 1 89 ? -5.911 4.852 14.701 1.00 83.50 89 PHE A N 1
ATOM 706 C CA . PHE A 1 89 ? -4.521 4.573 15.042 1.00 83.50 89 PHE A CA 1
ATOM 707 C C . PHE A 1 89 ? -3.711 5.857 15.083 1.00 83.50 89 PHE A C 1
ATOM 709 O O . PHE A 1 89 ? -3.843 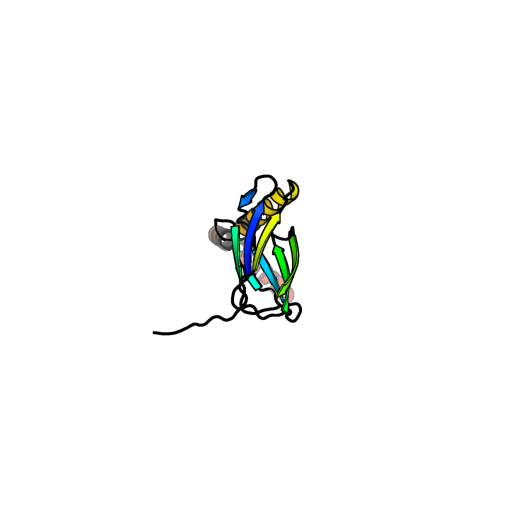6.735 14.233 1.00 83.50 89 PHE A O 1
ATOM 716 N N . THR A 1 90 ? -2.844 5.951 16.085 1.00 86.88 90 THR A N 1
ATOM 717 C CA . THR A 1 90 ? -1.899 7.054 16.213 1.00 86.88 90 THR A CA 1
ATOM 718 C C . THR A 1 90 ? -0.490 6.517 16.029 1.00 86.88 90 THR A C 1
ATOM 720 O O . THR A 1 90 ? -0.037 5.704 16.829 1.00 86.88 90 THR A O 1
ATOM 723 N N . ILE A 1 91 ? 0.201 6.981 14.990 1.00 86.75 91 ILE A N 1
ATOM 724 C CA . ILE A 1 91 ? 1.580 6.589 14.688 1.00 86.75 91 ILE A CA 1
ATOM 725 C C . ILE A 1 91 ? 2.559 7.689 15.104 1.00 86.75 91 ILE A C 1
ATOM 727 O O . ILE A 1 91 ? 2.286 8.884 14.949 1.00 86.75 91 ILE A O 1
ATOM 731 N N . SER A 1 92 ? 3.721 7.296 15.622 1.00 87.31 92 SER A N 1
ATOM 732 C CA . SER A 1 92 ? 4.837 8.205 15.893 1.00 87.31 92 SER A CA 1
ATOM 733 C C . SER A 1 92 ? 5.998 7.879 14.965 1.00 87.31 92 SER A C 1
ATOM 735 O O . SER A 1 92 ? 6.547 6.785 15.039 1.00 87.31 92 SER A O 1
ATOM 737 N N . LEU A 1 93 ? 6.384 8.834 14.119 1.00 85.81 93 LEU A N 1
ATOM 738 C CA . LEU A 1 93 ? 7.521 8.687 13.209 1.00 85.81 93 LEU A CA 1
ATOM 739 C C . LEU A 1 93 ? 8.720 9.483 13.720 1.00 85.81 93 LEU A C 1
ATOM 741 O O . LEU A 1 93 ? 8.629 10.707 13.901 1.00 85.81 93 LEU A O 1
ATOM 745 N N . SER A 1 94 ? 9.845 8.795 13.903 1.00 88.00 94 SER A N 1
ATOM 746 C CA . SER A 1 94 ? 11.138 9.409 14.190 1.00 88.00 94 SER A CA 1
ATOM 747 C C . SER A 1 94 ? 11.684 10.157 12.964 1.00 88.00 94 SER A C 1
ATOM 749 O O . SER A 1 94 ? 11.116 10.126 11.868 1.00 88.00 94 SER A O 1
ATOM 751 N N . LEU A 1 95 ? 12.792 10.886 13.137 1.00 88.69 95 LEU A N 1
ATOM 752 C CA . LEU A 1 95 ? 13.465 11.546 12.012 1.00 88.69 95 LEU A CA 1
ATOM 753 C C . LEU A 1 95 ? 14.024 10.530 11.009 1.00 88.69 95 LEU A C 1
ATOM 755 O O . LEU A 1 95 ? 13.942 10.781 9.810 1.00 88.69 95 LEU A O 1
ATOM 759 N N . LEU A 1 96 ? 14.529 9.393 11.498 1.00 90.56 96 LEU A N 1
ATOM 760 C CA . LEU A 1 96 ? 15.068 8.325 10.659 1.00 90.56 96 LEU A CA 1
ATOM 761 C C . LEU A 1 96 ? 13.964 7.669 9.825 1.00 90.56 96 LEU A C 1
ATOM 763 O O . LEU A 1 96 ? 14.143 7.497 8.622 1.00 90.56 96 LEU A O 1
ATOM 767 N N . ASP A 1 97 ? 12.796 7.421 10.422 1.00 90.06 97 ASP A N 1
ATOM 768 C CA . ASP A 1 97 ? 11.647 6.839 9.714 1.00 90.06 97 ASP A CA 1
ATOM 769 C C . ASP A 1 97 ? 11.181 7.760 8.585 1.00 90.06 97 ASP A C 1
ATOM 771 O O . ASP A 1 97 ? 10.953 7.326 7.461 1.00 90.06 97 ASP A O 1
ATOM 775 N N . LYS A 1 98 ? 11.114 9.071 8.850 1.00 88.56 98 LYS A N 1
ATOM 776 C CA . LYS A 1 98 ? 10.769 10.065 7.823 1.00 88.56 98 LYS A CA 1
ATOM 777 C C . LYS A 1 98 ? 11.789 10.108 6.693 1.00 88.56 98 LYS A C 1
ATOM 779 O O . LYS A 1 98 ? 11.393 10.247 5.539 1.00 88.56 98 LYS A O 1
ATOM 784 N N . THR A 1 99 ? 13.083 10.018 7.007 1.00 91.56 99 THR A N 1
ATOM 785 C CA . THR A 1 99 ? 14.121 9.961 5.969 1.00 91.56 99 THR A CA 1
ATOM 786 C C . THR A 1 99 ? 14.062 8.665 5.178 1.00 91.56 99 THR A C 1
ATOM 788 O O . THR A 1 99 ? 14.216 8.719 3.965 1.00 91.56 99 THR A O 1
ATOM 791 N N . LEU A 1 100 ? 13.784 7.531 5.825 1.00 90.81 100 LEU A N 1
ATOM 792 C CA . LEU A 1 100 ? 13.639 6.243 5.156 1.00 90.81 100 LEU A CA 1
ATOM 793 C C . LEU A 1 100 ? 12.466 6.291 4.181 1.00 90.81 100 LEU A C 1
ATOM 795 O O . LEU A 1 100 ? 12.683 6.075 2.996 1.00 90.81 100 LEU A O 1
ATOM 799 N N . ILE A 1 101 ? 11.281 6.698 4.647 1.00 89.12 101 ILE A N 1
ATOM 800 C CA . ILE A 1 101 ? 10.076 6.853 3.816 1.00 89.12 101 ILE A CA 1
ATOM 801 C C . ILE A 1 101 ? 10.336 7.797 2.632 1.00 89.12 101 ILE A C 1
ATOM 803 O O . ILE A 1 101 ? 9.863 7.571 1.521 1.00 89.12 101 ILE A O 1
ATOM 807 N N . PHE A 1 102 ? 11.097 8.873 2.843 1.00 91.12 102 PHE A N 1
ATOM 808 C CA . PHE A 1 102 ? 11.470 9.779 1.759 1.00 91.12 102 PHE A CA 1
ATOM 809 C C . PHE A 1 102 ? 12.410 9.116 0.740 1.00 91.12 102 PHE A C 1
ATOM 811 O O . PHE A 1 102 ? 12.218 9.284 -0.464 1.00 91.12 102 PHE A O 1
ATOM 818 N N . ILE A 1 103 ? 13.416 8.370 1.206 1.00 92.12 103 ILE A N 1
ATOM 819 C CA . ILE A 1 103 ? 14.387 7.680 0.349 1.00 92.12 103 ILE A CA 1
ATOM 820 C C . ILE A 1 103 ? 13.715 6.558 -0.440 1.00 92.12 103 ILE A C 1
ATOM 822 O O . ILE A 1 103 ? 13.961 6.459 -1.638 1.00 92.12 103 ILE A O 1
ATOM 826 N N . THR A 1 104 ? 12.861 5.747 0.183 1.00 90.56 104 THR A N 1
ATOM 827 C CA . THR A 1 104 ? 12.129 4.672 -0.503 1.00 90.56 104 THR A CA 1
ATOM 828 C C . THR A 1 104 ? 11.175 5.249 -1.539 1.00 90.56 104 THR A C 1
ATOM 830 O O . THR A 1 104 ? 11.236 4.854 -2.696 1.00 90.56 104 THR A O 1
ATOM 833 N N . LYS A 1 105 ? 10.420 6.302 -1.201 1.00 89.12 105 LYS A N 1
ATOM 834 C CA . LYS A 1 105 ? 9.569 7.013 -2.168 1.00 89.12 105 LYS A CA 1
ATOM 835 C C . LYS A 1 105 ? 10.362 7.585 -3.345 1.00 89.12 105 LYS A C 1
ATOM 837 O O . LYS A 1 105 ? 9.933 7.494 -4.496 1.00 89.12 105 LYS A O 1
ATOM 842 N N . ALA A 1 106 ? 11.524 8.182 -3.077 1.00 91.12 106 ALA A N 1
ATOM 843 C CA . ALA A 1 106 ? 12.409 8.670 -4.129 1.00 91.12 106 ALA A CA 1
ATOM 844 C C . ALA A 1 106 ? 12.982 7.517 -4.966 1.00 91.12 106 ALA A C 1
ATOM 846 O O . ALA A 1 106 ? 13.083 7.647 -6.182 1.00 91.12 106 ALA A O 1
ATOM 847 N N . SER A 1 107 ? 13.329 6.394 -4.337 1.00 90.56 107 SER A N 1
ATOM 848 C CA . SER A 1 107 ? 13.828 5.185 -4.990 1.00 90.56 107 SER A CA 1
ATOM 849 C C . SER A 1 107 ? 12.783 4.584 -5.925 1.00 90.56 107 SER A C 1
ATOM 851 O O . SER A 1 107 ? 13.082 4.382 -7.097 1.00 90.56 107 SER A O 1
ATOM 853 N N . ASP A 1 108 ? 11.549 4.392 -5.463 1.00 89.56 108 ASP A N 1
ATOM 854 C CA . ASP A 1 108 ? 10.456 3.839 -6.270 1.00 89.56 108 ASP A CA 1
ATOM 855 C C . ASP A 1 108 ? 10.156 4.720 -7.486 1.00 89.56 108 ASP A C 1
ATOM 857 O O . ASP A 1 108 ? 9.920 4.231 -8.593 1.00 89.56 108 ASP A O 1
ATOM 861 N N . PHE A 1 109 ? 10.245 6.042 -7.312 1.00 89.94 109 PHE A N 1
ATOM 862 C CA . PHE A 1 109 ? 10.135 6.986 -8.417 1.00 89.94 109 PHE A CA 1
ATOM 863 C C . PHE A 1 109 ? 11.329 6.896 -9.382 1.00 89.94 109 PHE A C 1
ATOM 865 O O . PHE A 1 109 ? 11.140 6.815 -10.598 1.00 89.94 109 PHE A O 1
ATOM 872 N N . MET A 1 110 ? 12.558 6.893 -8.853 1.00 90.06 110 MET A N 1
ATOM 873 C CA . MET A 1 110 ? 13.787 6.813 -9.646 1.00 90.06 110 MET A CA 1
ATOM 874 C C . MET A 1 110 ? 13.916 5.494 -10.393 1.00 90.06 110 MET A C 1
ATOM 876 O O . MET A 1 110 ? 14.481 5.501 -11.469 1.00 90.06 110 MET A O 1
ATOM 880 N N . TRP A 1 111 ? 13.427 4.377 -9.866 1.00 88.69 111 TRP A N 1
ATOM 881 C CA . TRP A 1 111 ? 13.526 3.063 -10.508 1.00 88.69 111 TRP A CA 1
ATOM 882 C C . TRP A 1 111 ? 12.241 2.641 -11.221 1.00 88.69 111 TRP A C 1
ATOM 884 O O . TRP A 1 111 ? 12.141 1.517 -11.713 1.00 88.69 111 TRP A O 1
ATOM 894 N N . GLY A 1 112 ? 11.279 3.555 -11.347 1.00 89.31 112 GLY A N 1
ATOM 895 C CA . GLY A 1 112 ? 10.073 3.332 -12.127 1.00 89.31 112 GLY A CA 1
ATOM 896 C C . GLY A 1 112 ? 10.358 3.111 -13.617 1.00 89.31 112 GLY A C 1
ATOM 897 O O . GLY A 1 112 ? 11.459 3.330 -14.132 1.00 89.31 112 GLY A O 1
ATOM 898 N N . TYR A 1 113 ? 9.312 2.733 -14.352 1.00 91.75 113 TYR A N 1
ATOM 899 C CA . TYR A 1 113 ? 9.380 2.426 -15.787 1.00 91.75 113 TYR A CA 1
ATOM 900 C C . TYR A 1 113 ? 10.080 3.506 -16.630 1.00 91.75 113 TYR A C 1
ATOM 902 O O . TYR A 1 113 ? 10.782 3.186 -17.592 1.00 91.75 113 TYR A O 1
ATOM 910 N N . TRP A 1 114 ? 9.940 4.779 -16.250 1.00 91.31 114 TRP A N 1
ATOM 911 C CA . TRP A 1 114 ? 10.580 5.906 -16.929 1.00 91.31 114 TRP A CA 1
ATOM 912 C C . TRP A 1 114 ? 12.107 5.841 -16.913 1.00 91.31 114 TRP A C 1
ATOM 914 O O . TRP A 1 114 ? 12.741 6.137 -17.925 1.00 91.31 114 TRP A O 1
ATOM 924 N N . MET A 1 115 ? 12.712 5.416 -15.807 1.00 94.06 115 MET A N 1
ATOM 925 C CA . MET A 1 115 ? 14.166 5.309 -15.714 1.00 94.06 115 MET A CA 1
ATOM 926 C C . MET A 1 115 ? 14.700 4.165 -16.561 1.00 94.06 115 MET A C 1
ATOM 928 O O . MET A 1 115 ? 15.692 4.331 -17.265 1.00 94.06 115 MET A O 1
ATOM 932 N N . ILE A 1 116 ? 14.010 3.024 -16.555 1.00 91.75 116 ILE A N 1
ATOM 933 C CA . ILE A 1 116 ? 14.356 1.888 -17.413 1.00 91.75 116 ILE A CA 1
ATOM 934 C C . ILE A 1 116 ? 14.306 2.319 -18.884 1.00 91.75 116 ILE A C 1
ATOM 936 O O . ILE A 1 116 ? 15.232 2.034 -19.644 1.00 91.75 116 ILE A O 1
ATOM 940 N N . ALA A 1 117 ? 13.272 3.067 -19.277 1.00 94.94 117 ALA A N 1
ATOM 941 C CA . ALA A 1 117 ? 13.152 3.610 -20.625 1.00 94.94 117 ALA A CA 1
ATOM 942 C C . ALA A 1 117 ? 14.287 4.589 -20.971 1.00 94.94 117 ALA A C 1
ATOM 944 O O . ALA A 1 117 ? 14.821 4.526 -22.077 1.00 94.94 117 ALA A O 1
ATOM 945 N N . LEU A 1 118 ? 14.705 5.456 -20.041 1.00 94.44 118 LEU A N 1
ATOM 946 C CA . LEU A 1 118 ? 15.845 6.356 -20.243 1.00 94.44 118 LEU A CA 1
ATOM 947 C C . LEU A 1 118 ? 17.174 5.599 -20.354 1.00 94.44 118 LEU A C 1
ATOM 949 O O . LEU A 1 118 ? 17.968 5.895 -21.244 1.00 94.44 118 LEU A O 1
ATOM 953 N N . LEU A 1 119 ? 17.423 4.607 -19.499 1.00 94.19 119 LEU A N 1
ATOM 954 C CA . LEU A 1 119 ? 18.650 3.805 -19.519 1.00 94.19 119 LEU A CA 1
ATOM 955 C C . LEU A 1 119 ? 18.753 2.960 -20.793 1.00 94.19 119 LEU A C 1
ATOM 957 O O . LEU A 1 119 ? 19.774 2.985 -21.482 1.00 94.19 119 LEU A O 1
ATOM 961 N N . LEU A 1 120 ? 17.680 2.258 -21.161 1.00 94.62 120 LEU A N 1
ATOM 962 C CA . LEU A 1 120 ? 17.638 1.507 -22.415 1.00 94.62 120 LEU A CA 1
ATOM 963 C C . LEU A 1 120 ? 17.698 2.444 -23.622 1.00 94.62 120 LEU A C 1
ATOM 965 O O . LEU A 1 120 ? 18.450 2.193 -24.561 1.00 94.62 120 LEU A O 1
ATOM 969 N N . GLY A 1 121 ? 16.953 3.547 -23.586 1.00 95.25 121 GLY A N 1
ATOM 970 C CA . GLY A 1 121 ? 16.909 4.539 -24.655 1.00 95.25 121 GLY A CA 1
ATOM 971 C C . GLY A 1 121 ? 18.268 5.183 -24.907 1.00 95.25 121 GLY A C 1
ATOM 972 O O . GLY A 1 121 ? 18.704 5.257 -26.052 1.00 95.25 121 GLY A O 1
ATOM 973 N N . THR A 1 122 ? 18.982 5.585 -23.854 1.00 94.06 122 THR A N 1
ATOM 974 C CA . THR A 1 122 ? 20.349 6.120 -23.968 1.00 94.06 122 THR A CA 1
ATOM 975 C C . THR A 1 122 ? 21.329 5.067 -24.476 1.00 94.06 122 THR A C 1
ATOM 977 O O . THR A 1 122 ? 22.130 5.372 -25.359 1.00 94.06 122 THR A O 1
ATOM 980 N N . GLY A 1 123 ? 21.226 3.816 -24.018 1.00 92.00 123 GLY A N 1
ATOM 981 C CA . GLY A 1 123 ? 22.014 2.700 -24.546 1.00 92.00 123 GLY A CA 1
ATOM 982 C C . GLY A 1 123 ? 21.792 2.471 -26.046 1.00 92.00 123 GLY A C 1
ATOM 983 O O . GLY A 1 123 ? 22.753 2.369 -26.813 1.00 92.00 123 GLY A O 1
ATOM 984 N N . ILE A 1 124 ? 20.535 2.463 -26.495 1.00 91.19 124 ILE A N 1
AT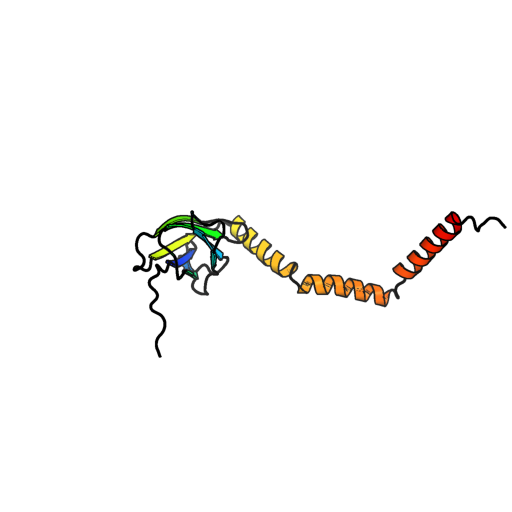OM 985 C CA . ILE A 1 124 ? 20.166 2.320 -27.912 1.00 91.19 124 ILE A CA 1
ATOM 986 C C . ILE A 1 124 ? 20.640 3.532 -28.723 1.00 91.19 124 ILE A C 1
ATOM 988 O O . ILE A 1 124 ? 21.231 3.368 -29.791 1.00 91.19 124 ILE A O 1
ATOM 992 N N . LEU A 1 125 ? 20.442 4.747 -28.207 1.00 92.12 125 LEU A N 1
ATOM 993 C CA . LEU A 1 125 ? 20.860 5.989 -28.852 1.00 92.12 125 LEU A CA 1
ATOM 994 C C . LEU A 1 125 ? 22.378 6.024 -29.057 1.00 92.12 125 LEU A C 1
ATOM 996 O O . LEU A 1 125 ? 22.848 6.306 -30.158 1.00 92.12 125 LEU A O 1
ATOM 1000 N N . LEU A 1 126 ? 23.154 5.682 -28.027 1.00 88.50 126 LEU A N 1
ATOM 1001 C CA . LEU A 1 126 ? 24.611 5.589 -28.122 1.00 88.50 126 LEU A CA 1
ATOM 1002 C C . LEU A 1 126 ? 25.044 4.483 -29.086 1.00 88.50 126 LEU A C 1
ATOM 1004 O O . LEU A 1 126 ? 25.978 4.675 -29.864 1.00 88.50 126 LEU A O 1
ATOM 1008 N N . THR A 1 127 ? 24.351 3.347 -29.095 1.00 88.69 127 THR A N 1
ATOM 1009 C CA . THR A 1 127 ? 24.607 2.250 -30.040 1.00 88.69 127 THR A CA 1
ATOM 1010 C C . THR A 1 127 ? 24.395 2.694 -31.493 1.00 88.69 127 THR A C 1
ATOM 1012 O O . THR A 1 127 ? 25.198 2.373 -32.375 1.00 88.69 127 THR A O 1
ATOM 1015 N N . TYR A 1 128 ? 23.357 3.493 -31.742 1.00 87.56 128 TYR A N 1
ATOM 1016 C CA . TYR A 1 128 ? 23.077 4.080 -33.048 1.00 87.56 128 TYR A CA 1
ATOM 1017 C C . TYR A 1 128 ? 24.116 5.142 -33.445 1.00 87.56 128 TYR A C 1
ATOM 1019 O O . TYR A 1 128 ? 24.685 5.070 -34.536 1.00 87.56 128 TYR A O 1
ATOM 1027 N N . LEU A 1 129 ? 24.435 6.083 -32.548 1.00 87.31 129 LEU A N 1
ATOM 1028 C CA . LEU A 1 129 ? 25.422 7.147 -32.787 1.00 87.31 129 LEU A CA 1
ATOM 1029 C C . LEU A 1 129 ? 26.829 6.593 -33.027 1.00 87.31 129 LEU A C 1
ATOM 1031 O O . LEU A 1 129 ? 27.537 7.038 -33.929 1.00 87.31 129 LEU A O 1
ATOM 1035 N N . THR A 1 130 ? 27.216 5.558 -32.282 1.00 87.06 130 THR A N 1
ATOM 1036 C CA . THR A 1 130 ? 28.478 4.839 -32.493 1.00 87.06 130 THR A CA 1
ATOM 1037 C C . THR A 1 130 ? 28.417 3.878 -33.683 1.00 87.06 130 THR A C 1
ATOM 1039 O O . THR A 1 130 ? 29.343 3.096 -33.880 1.00 87.06 130 THR A O 1
ATOM 1042 N N . ARG A 1 131 ? 27.360 3.918 -34.511 1.00 82.62 131 ARG A N 1
ATOM 1043 C CA . ARG A 1 131 ? 27.184 3.107 -35.730 1.00 82.62 131 ARG A CA 1
ATOM 1044 C C . ARG A 1 131 ? 27.413 1.610 -35.511 1.00 82.62 131 ARG A C 1
ATOM 1046 O O . ARG A 1 131 ? 27.996 0.941 -36.371 1.00 82.62 131 ARG A O 1
ATOM 1053 N N . LEU A 1 132 ? 26.991 1.080 -34.362 1.00 81.75 132 LEU A N 1
ATOM 1054 C CA . LEU A 1 132 ? 27.215 -0.320 -33.991 1.00 81.75 132 LEU A CA 1
ATOM 1055 C C . LEU A 1 132 ? 28.707 -0.720 -34.018 1.00 81.75 132 LEU A C 1
ATOM 1057 O O . LEU A 1 132 ? 29.037 -1.876 -34.288 1.00 81.75 132 LEU A O 1
ATOM 1061 N N . ILE A 1 133 ? 29.634 0.212 -33.748 1.00 78.62 133 ILE A N 1
ATOM 1062 C CA . ILE A 1 133 ? 31.083 -0.066 -33.715 1.00 78.62 133 ILE A CA 1
ATOM 1063 C C . ILE A 1 133 ? 31.407 -1.217 -32.755 1.00 78.62 133 ILE A C 1
ATOM 1065 O O . ILE A 1 133 ? 32.245 -2.057 -33.088 1.00 78.62 133 ILE A O 1
ATOM 1069 N N . GLN A 1 134 ? 30.724 -1.294 -31.608 1.00 73.12 134 GLN A N 1
ATOM 1070 C CA . GLN A 1 134 ? 30.884 -2.390 -30.648 1.00 73.12 134 GLN A CA 1
ATOM 1071 C C . GLN A 1 134 ? 30.552 -3.752 -31.278 1.00 73.12 134 GLN A C 1
ATOM 1073 O O . GLN A 1 134 ? 31.363 -4.672 -31.204 1.00 73.12 134 GLN A O 1
ATOM 1078 N N . VAL A 1 135 ? 29.432 -3.861 -31.999 1.00 76.69 135 VAL A N 1
ATOM 1079 C CA . VAL A 1 135 ? 29.018 -5.100 -32.683 1.00 76.69 135 VAL A CA 1
ATOM 1080 C C . VAL A 1 135 ? 29.970 -5.445 -33.830 1.00 76.69 135 VAL A C 1
ATOM 1082 O O . VAL A 1 135 ? 30.385 -6.593 -33.974 1.00 76.69 135 VAL A O 1
ATOM 1085 N N . ARG A 1 136 ? 30.393 -4.451 -34.623 1.00 77.88 136 ARG A N 1
ATOM 1086 C CA . ARG A 1 136 ? 31.337 -4.663 -35.735 1.00 77.88 136 ARG A CA 1
ATOM 1087 C C . ARG A 1 136 ? 32.693 -5.181 -35.253 1.00 77.88 136 ARG A C 1
ATOM 1089 O O . ARG A 1 136 ? 33.244 -6.094 -35.862 1.00 77.88 136 ARG A O 1
ATOM 1096 N N . ARG A 1 137 ? 33.230 -4.620 -34.164 1.00 78.62 137 ARG A N 1
ATOM 1097 C CA . ARG A 1 137 ? 34.504 -5.067 -33.578 1.00 78.62 137 ARG A CA 1
ATOM 1098 C C . ARG A 1 137 ? 34.395 -6.459 -32.957 1.00 78.62 137 ARG A C 1
ATOM 1100 O O . ARG A 1 137 ? 35.337 -7.232 -33.089 1.00 78.62 137 ARG A O 1
ATOM 1107 N N . LEU A 1 138 ? 33.253 -6.792 -32.356 1.00 83.31 138 LEU A N 1
ATOM 1108 C CA . LEU A 1 138 ? 33.008 -8.109 -31.764 1.00 83.31 138 LEU A CA 1
ATOM 1109 C C . LEU A 1 138 ? 32.872 -9.200 -32.837 1.00 83.31 138 LEU A C 1
ATOM 1111 O O . LEU A 1 138 ? 33.472 -10.262 -32.719 1.00 83.31 138 LEU A O 1
ATOM 1115 N N . ILE A 1 139 ? 32.180 -8.919 -33.946 1.00 84.88 139 ILE A N 1
ATOM 1116 C CA . ILE A 1 139 ? 32.143 -9.831 -35.103 1.00 84.88 139 ILE A CA 1
ATOM 1117 C C . ILE A 1 139 ? 33.553 -10.041 -35.668 1.00 84.88 139 ILE A C 1
ATOM 1119 O O . ILE A 1 139 ? 33.916 -11.161 -36.029 1.00 84.88 139 ILE A O 1
ATOM 1123 N N . LEU A 1 140 ? 34.359 -8.979 -35.744 1.00 81.56 140 LEU A N 1
ATOM 1124 C CA . LEU A 1 140 ? 35.731 -9.072 -36.232 1.00 81.56 140 LEU A CA 1
ATOM 1125 C C . LEU A 1 140 ? 36.599 -9.950 -35.316 1.00 81.56 140 LEU A C 1
ATOM 1127 O O . LEU A 1 140 ? 37.274 -10.844 -35.822 1.00 81.56 140 LEU A O 1
ATOM 1131 N N . SER A 1 141 ? 36.562 -9.739 -33.996 1.00 89.06 141 SER A N 1
ATOM 1132 C CA . SER A 1 141 ? 37.331 -10.554 -33.046 1.00 89.06 141 SER A CA 1
ATOM 1133 C C . SER A 1 141 ? 36.859 -12.009 -33.032 1.00 89.06 141 SER A C 1
ATOM 1135 O O . SER A 1 141 ? 37.688 -12.915 -33.082 1.00 89.06 141 SER A O 1
ATOM 1137 N N . LEU A 1 142 ? 35.546 -12.252 -33.081 1.00 87.38 142 LEU A N 1
ATOM 1138 C CA . LEU A 1 142 ? 34.979 -13.597 -33.179 1.00 87.38 142 LEU A CA 1
ATOM 1139 C C . LEU A 1 142 ? 35.418 -14.299 -34.470 1.00 87.38 142 LEU A C 1
ATOM 1141 O O . LEU A 1 142 ? 35.801 -15.465 -34.445 1.00 87.38 142 LEU A O 1
ATOM 1145 N N . LYS A 1 143 ? 35.435 -13.582 -35.601 1.00 85.75 143 LYS A N 1
ATOM 1146 C CA . LYS A 1 143 ? 35.939 -14.106 -36.876 1.00 85.75 143 LYS A CA 1
ATOM 1147 C C . LYS A 1 143 ? 37.429 -14.450 -36.812 1.00 85.75 143 LYS A C 1
ATOM 1149 O O . LYS A 1 143 ? 37.825 -15.442 -37.420 1.00 85.75 143 LYS A O 1
ATOM 1154 N N . MET A 1 144 ? 38.248 -13.662 -36.110 1.00 88.12 144 MET A N 1
ATOM 1155 C CA . MET A 1 144 ? 39.671 -13.976 -35.912 1.00 88.12 144 MET A CA 1
ATOM 1156 C C . MET A 1 144 ? 39.852 -15.241 -35.069 1.00 88.12 144 MET A C 1
ATOM 1158 O O . MET A 1 144 ? 40.583 -16.138 -35.478 1.00 88.12 144 MET A O 1
ATOM 1162 N N . VAL A 1 145 ? 39.132 -15.360 -33.950 1.00 89.44 145 VAL A N 1
ATOM 1163 C CA . VAL A 1 145 ? 39.178 -16.555 -33.092 1.00 89.44 145 VAL A CA 1
ATOM 1164 C C . VAL A 1 145 ? 38.696 -17.794 -33.847 1.00 89.44 145 VAL A C 1
ATOM 1166 O O . VAL A 1 145 ? 39.363 -18.822 -33.814 1.00 89.44 145 VAL A O 1
ATOM 1169 N N . LEU A 1 146 ? 37.591 -17.696 -34.594 1.00 85.94 146 LEU A N 1
ATOM 1170 C CA . LEU A 1 146 ? 37.087 -18.799 -3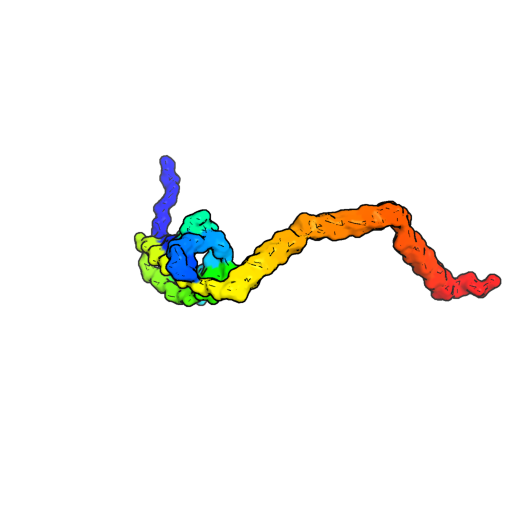5.416 1.00 85.94 146 LEU A CA 1
ATOM 1171 C C . LEU A 1 146 ? 38.075 -19.194 -36.518 1.00 85.94 146 LEU A C 1
ATOM 1173 O O . LEU A 1 146 ? 38.245 -20.380 -36.767 1.00 85.94 146 LEU A O 1
ATOM 1177 N N . ARG A 1 147 ? 38.757 -18.239 -37.165 1.00 80.88 147 ARG A N 1
ATOM 1178 C CA . ARG A 1 147 ? 39.804 -18.549 -38.155 1.00 80.88 147 ARG A CA 1
ATOM 1179 C C . ARG A 1 147 ? 41.011 -19.252 -37.534 1.00 80.88 147 ARG A C 1
ATOM 1181 O O . ARG A 1 147 ? 41.504 -20.202 -38.138 1.00 80.88 147 ARG A O 1
ATOM 1188 N N . GLY A 1 148 ? 41.426 -18.829 -36.339 1.00 83.19 148 GLY A N 1
ATOM 1189 C CA . GLY A 1 148 ? 42.480 -19.496 -35.576 1.00 83.19 148 GLY A CA 1
ATOM 1190 C C . GLY A 1 148 ? 42.081 -20.910 -35.142 1.00 83.19 148 GLY A C 1
ATOM 1191 O O . GLY A 1 148 ? 42.848 -21.850 -35.325 1.00 83.19 148 GLY A O 1
ATOM 1192 N N . ALA A 1 149 ? 40.850 -21.089 -34.653 1.00 81.62 149 ALA A N 1
ATOM 1193 C CA . ALA A 1 149 ? 40.317 -22.386 -34.230 1.00 81.62 149 ALA A CA 1
ATOM 1194 C C . ALA A 1 149 ? 40.102 -23.363 -35.400 1.00 81.62 149 ALA A C 1
ATOM 1196 O O . ALA A 1 149 ? 40.288 -24.565 -35.239 1.00 81.62 149 ALA A O 1
ATOM 1197 N N . LEU A 1 150 ? 39.754 -22.859 -36.590 1.00 81.19 150 LEU A N 1
ATOM 1198 C CA . LEU A 1 150 ? 39.590 -23.672 -37.801 1.00 81.19 150 LEU A CA 1
ATOM 1199 C C . LEU A 1 150 ? 40.927 -24.010 -38.492 1.00 81.19 150 LEU A C 1
ATOM 1201 O O . LEU A 1 150 ? 40.919 -24.599 -39.571 1.00 81.19 150 LEU A O 1
ATOM 1205 N N . GLY A 1 151 ? 42.069 -23.613 -37.913 1.00 69.31 151 GLY A N 1
ATOM 1206 C CA . GLY A 1 151 ? 43.407 -23.954 -38.408 1.00 69.31 151 GLY A CA 1
ATOM 1207 C C . GLY A 1 151 ? 43.762 -23.349 -39.770 1.00 69.31 151 GLY A C 1
ATOM 1208 O O . GLY A 1 151 ? 44.668 -23.842 -40.438 1.00 69.31 151 GLY A O 1
ATOM 1209 N N . LYS A 1 152 ? 43.058 -22.294 -40.206 1.00 60.53 152 LYS A N 1
ATOM 1210 C CA . LYS A 1 152 ? 43.162 -21.763 -41.577 1.00 60.53 152 LYS A CA 1
ATOM 1211 C C . LYS A 1 152 ? 44.369 -20.834 -41.813 1.00 60.53 152 LYS A C 1
ATOM 1213 O O . LYS A 1 152 ? 44.524 -20.338 -42.921 1.00 60.53 152 LYS A O 1
ATOM 1218 N N . ASP A 1 153 ? 45.236 -20.650 -40.816 1.00 58.59 153 ASP A N 1
ATOM 1219 C CA . ASP A 1 153 ? 46.497 -19.885 -40.918 1.00 58.59 153 ASP A CA 1
ATOM 1220 C C . ASP A 1 153 ? 47.728 -20.754 -41.261 1.00 58.59 153 ASP A C 1
ATOM 1222 O O . ASP A 1 153 ? 48.865 -20.305 -41.149 1.00 58.59 153 ASP A O 1
ATOM 1226 N N . LYS A 1 154 ? 47.531 -22.003 -41.706 1.00 53.34 154 LYS A N 1
ATOM 1227 C CA . LYS A 1 154 ? 48.586 -22.795 -42.360 1.00 53.34 154 LYS A CA 1
ATOM 1228 C C . LYS A 1 154 ? 48.400 -22.794 -43.879 1.00 53.34 154 LYS A C 1
ATOM 1230 O O . LYS A 1 154 ? 47.885 -23.762 -44.432 1.00 53.34 154 LYS A O 1
ATOM 1235 N N . SER A 1 155 ? 48.819 -21.712 -44.535 1.00 49.34 155 SER A N 1
ATOM 1236 C CA . SER A 1 155 ? 49.403 -21.733 -4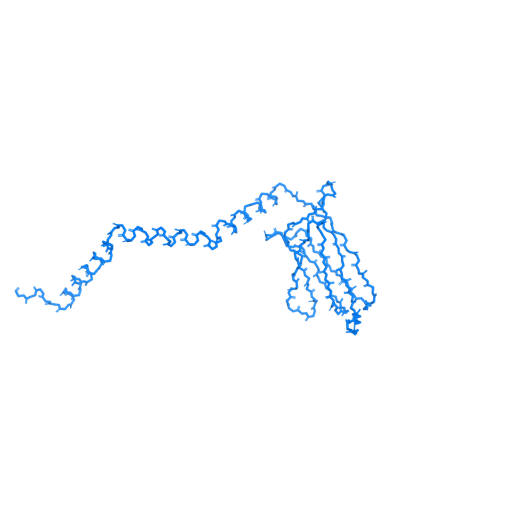5.885 1.00 49.34 155 SER A CA 1
ATOM 1237 C C . SER A 1 155 ? 50.149 -20.443 -46.174 1.00 49.34 155 SER A C 1
ATOM 1239 O O . SER A 1 155 ? 49.678 -19.378 -45.724 1.00 49.34 155 SER A O 1
#

Secondary structure (DSSP, 8-state):
-------SEEEEEEEEETTTTEE--SSEEEEEETT-SSEEEEE--TTSEEEEEEEPSEEEEEEEESSS---EEEEEEE--TT--EEEEEEE---HHHHHHHHHHHHHHHHTSHHHHHHHHHHHHHHHHHTTTHHHHHHHHHHHHHHHHHTTTT--

Radius of gyration: 28.15 Å; chains: 1; bounding box: 83×41×64 Å

Foldseek 3Di:
DDDDDFLAAKEKEFEAEPPVRQGDFAFWKWKDFPVDDDTDIFGADPRRMTMDGDDDFGKMKIFTDLLNDTQDIDIDGRHGSHYHHYYYHYGYDDPVNVVNSVVSVVVCVCPPPVVVCVVVVVVVVVCVVCVVVVVVVVVVVVVVVVCVVVVVPPD

pLDDT: mean 82.63, std 12.94, range [32.12, 95.25]